Protein AF-A0A2W4PQ70-F1 (afdb_monomer)

Mean predicted aligned error: 4.64 Å

Foldseek 3Di:
DDPLLVVLLVQLVVVVVVCVVVVHDDNPVSNVSSCVSPVCNVVVVQVPDPVHDDQADDPDCRVVVVVVVVVVVD

Nearest PDB structures (foldseek):
  8vxu-assembly1_A  TM=5.038E-01  e=5.646E+00  Clostridia bacterium

Solvent-accessible surface area (backbone atoms only — not comparable to full-atom values): 4416 Å² total; per-residue (Å²): 126,56,72,57,40,52,53,11,50,50,53,15,49,53,46,40,53,52,36,47,75,69,74,44,91,72,67,66,65,21,52,51,50,17,39,72,64,19,76,60,38,65,61,54,54,60,74,69,42,90,88,62,83,88,86,76,78,65,96,65,63,38,70,59,52,52,51,52,52,54,66,75,76,106

Radius of gyration: 14.67 Å; Cα contacts (8 Å, |Δi|>4): 51; chains: 1; bounding box: 31×33×35 Å

Structure (mmCIF, N/CA/C/O backbone):
data_AF-A0A2W4PQ70-F1
#
_entry.id   AF-A0A2W4PQ70-F1
#
loop_
_atom_site.group_PDB
_atom_site.id
_atom_site.type_symbol
_atom_site.label_atom_id
_atom_site.label_alt_id
_atom_site.label_comp_id
_atom_site.label_asym_id
_atom_site.label_entity_id
_atom_site.label_seq_id
_atom_site.pdbx_PDB_ins_code
_atom_site.Cartn_x
_atom_site.Cartn_y
_atom_site.Cartn_z
_atom_site.occupancy
_atom_site.B_iso_or_equiv
_atom_site.auth_seq_id
_atom_site.auth_comp_id
_atom_site.auth_asym_id
_atom_site.auth_atom_id
_atom_site.pdbx_PDB_model_num
ATOM 1 N N . MET A 1 1 ? -11.435 -12.171 -4.137 1.00 81.75 1 MET A N 1
ATOM 2 C CA . MET A 1 1 ? -10.563 -11.686 -5.239 1.00 81.75 1 MET A CA 1
ATOM 3 C C . MET A 1 1 ? -10.732 -12.589 -6.449 1.00 81.75 1 MET A C 1
ATOM 5 O O . MET A 1 1 ? -10.943 -13.777 -6.254 1.00 81.75 1 MET A O 1
ATOM 9 N N . GLY A 1 2 ? -10.634 -12.051 -7.668 1.00 89.94 2 GLY A N 1
ATOM 10 C CA . GLY A 1 2 ? -10.596 -12.853 -8.900 1.00 89.94 2 GLY A CA 1
ATOM 11 C C . GLY A 1 2 ? -9.168 -13.072 -9.420 1.00 89.94 2 GLY A C 1
ATOM 12 O O . GLY A 1 2 ? -8.223 -12.466 -8.915 1.00 89.94 2 GLY A O 1
ATOM 13 N N . LEU A 1 3 ? -9.018 -13.882 -10.477 1.00 93.25 3 LEU A N 1
ATOM 14 C CA . LEU A 1 3 ? -7.724 -14.178 -11.120 1.00 93.25 3 LEU A CA 1
ATOM 15 C C . LEU A 1 3 ? -6.971 -12.908 -11.554 1.00 93.25 3 LEU A C 1
ATOM 17 O O . LEU A 1 3 ? -5.771 -12.787 -11.326 1.00 93.25 3 LEU A O 1
ATOM 21 N N . ARG A 1 4 ? -7.692 -11.922 -12.101 1.00 93.31 4 ARG A N 1
ATOM 22 C CA . ARG A 1 4 ? -7.133 -10.618 -12.495 1.00 93.31 4 ARG A CA 1
ATOM 23 C C . ARG A 1 4 ? -6.434 -9.893 -11.335 1.00 93.31 4 ARG A C 1
ATOM 25 O O . ARG A 1 4 ? -5.331 -9.384 -11.502 1.00 93.31 4 ARG A O 1
ATOM 32 N N . SER A 1 5 ? -7.030 -9.921 -10.141 1.00 94.00 5 SER A N 1
ATOM 33 C CA . SER A 1 5 ? -6.504 -9.237 -8.956 1.00 94.00 5 SER A CA 1
ATOM 34 C C . SER A 1 5 ? -5.272 -9.953 -8.403 1.00 94.00 5 SER A C 1
ATOM 36 O O . SER A 1 5 ? -4.366 -9.308 -7.882 1.00 94.00 5 SER A O 1
ATOM 38 N N . LEU A 1 6 ? -5.213 -11.283 -8.544 1.00 94.69 6 LEU A N 1
ATOM 39 C CA . LEU A 1 6 ? -4.028 -12.072 -8.207 1.00 94.69 6 LEU A CA 1
ATOM 40 C C . LEU A 1 6 ? -2.866 -11.747 -9.150 1.00 94.69 6 LEU A C 1
ATOM 42 O O . LEU A 1 6 ? -1.760 -11.487 -8.680 1.00 94.69 6 LEU A O 1
ATOM 46 N N . LEU A 1 7 ? -3.115 -11.694 -10.461 1.00 95.88 7 LEU A N 1
ATOM 47 C CA . LEU A 1 7 ? -2.102 -11.301 -11.445 1.00 95.88 7 LEU A CA 1
ATOM 48 C C . LEU A 1 7 ? -1.592 -9.880 -11.186 1.00 95.88 7 LEU A C 1
ATOM 50 O O . LEU A 1 7 ? -0.386 -9.648 -11.173 1.00 95.88 7 LEU A O 1
ATOM 54 N N . ALA A 1 8 ? -2.498 -8.946 -10.900 1.00 95.75 8 ALA A N 1
ATOM 55 C CA . ALA A 1 8 ? -2.154 -7.572 -10.566 1.00 95.75 8 ALA A CA 1
ATOM 56 C C . ALA A 1 8 ? -1.311 -7.463 -9.281 1.00 95.75 8 ALA A C 1
ATOM 58 O O . ALA A 1 8 ? -0.337 -6.706 -9.237 1.00 95.75 8 ALA A O 1
ATOM 59 N N . LEU A 1 9 ? -1.634 -8.257 -8.252 1.00 95.31 9 LEU A N 1
ATOM 60 C CA . LEU A 1 9 ? -0.853 -8.342 -7.016 1.00 95.31 9 LEU A CA 1
ATOM 61 C C . LEU A 1 9 ? 0.571 -8.842 -7.288 1.00 95.31 9 LEU A C 1
ATOM 63 O O . LEU A 1 9 ? 1.535 -8.246 -6.806 1.00 95.31 9 LEU A O 1
ATOM 67 N N . TRP A 1 10 ? 0.711 -9.922 -8.059 1.00 96.56 10 TRP A N 1
ATOM 68 C CA . TRP A 1 10 ? 2.017 -10.487 -8.401 1.00 96.56 10 TRP A CA 1
ATOM 69 C C . TRP A 1 10 ? 2.840 -9.548 -9.279 1.00 96.56 10 TRP A C 1
ATOM 71 O O . TRP A 1 10 ? 4.016 -9.339 -8.988 1.00 96.56 10 TRP A O 1
ATOM 81 N N . ALA A 1 11 ? 2.226 -8.902 -10.271 1.00 95.81 11 ALA A N 1
ATOM 82 C CA . ALA A 1 11 ? 2.883 -7.887 -11.090 1.00 95.81 11 ALA A CA 1
ATOM 83 C C . ALA A 1 11 ? 3.434 -6.739 -10.226 1.00 95.81 11 ALA A C 1
ATOM 85 O O . ALA A 1 11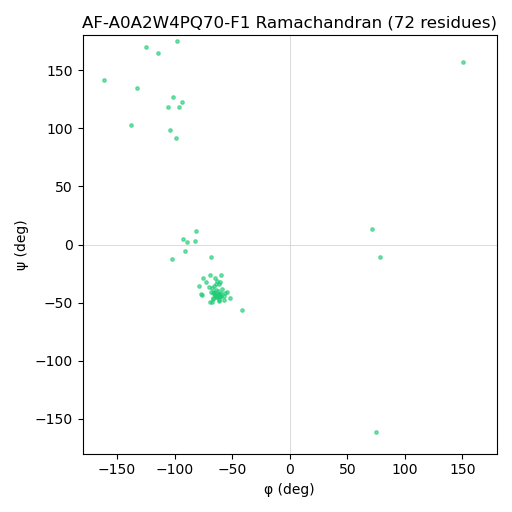 ? 4.608 -6.384 -10.335 1.00 95.81 11 ALA A O 1
ATOM 86 N N . GLY A 1 12 ? 2.627 -6.213 -9.296 1.00 95.19 12 GLY A N 1
ATOM 87 C CA . GLY A 1 12 ? 3.074 -5.197 -8.343 1.00 95.19 12 GLY A CA 1
ATOM 88 C C . GLY A 1 12 ? 4.232 -5.678 -7.460 1.00 95.19 12 GLY A C 1
ATOM 89 O O . GLY A 1 12 ? 5.216 -4.960 -7.290 1.00 95.19 12 GLY A O 1
ATOM 90 N N . LYS A 1 13 ? 4.163 -6.907 -6.932 1.00 95.06 13 LYS A N 1
ATOM 91 C CA . LYS A 1 13 ? 5.236 -7.493 -6.108 1.00 95.06 13 LYS A CA 1
ATOM 92 C C . LYS A 1 13 ? 6.544 -7.670 -6.879 1.00 95.06 13 LYS A C 1
ATOM 94 O O . LYS A 1 13 ? 7.592 -7.328 -6.341 1.00 95.06 13 LYS A O 1
ATOM 99 N N . LEU A 1 14 ? 6.498 -8.150 -8.122 1.00 95.81 14 LEU A N 1
ATOM 100 C CA . LEU A 1 14 ? 7.688 -8.294 -8.970 1.00 95.81 14 LEU A CA 1
ATOM 101 C C . LEU A 1 14 ? 8.360 -6.941 -9.211 1.00 95.81 14 LEU A C 1
ATOM 103 O O . LEU A 1 14 ? 9.571 -6.802 -9.042 1.00 95.81 14 LEU A O 1
ATOM 107 N N . VAL A 1 15 ? 7.558 -5.923 -9.516 1.00 94.81 15 VAL A N 1
ATOM 108 C CA . VAL A 1 15 ? 8.036 -4.551 -9.707 1.00 94.81 15 VAL A CA 1
ATOM 109 C C . VAL A 1 15 ? 8.628 -3.977 -8.418 1.00 94.81 15 VAL A C 1
ATOM 111 O O . VAL A 1 15 ? 9.655 -3.304 -8.463 1.00 94.81 15 VAL A O 1
ATOM 114 N N . LEU A 1 16 ? 8.029 -4.265 -7.259 1.00 94.62 16 LEU A N 1
ATOM 115 C CA . LEU A 1 16 ? 8.572 -3.868 -5.959 1.00 94.62 16 LEU A CA 1
ATOM 116 C C . LEU A 1 16 ? 9.925 -4.533 -5.681 1.00 94.62 16 LEU A C 1
ATOM 118 O O . LEU A 1 16 ? 10.852 -3.854 -5.242 1.00 94.62 16 LEU A O 1
ATOM 122 N N . SER A 1 17 ? 10.049 -5.834 -5.943 1.00 93.69 17 SER A N 1
ATOM 123 C CA . SER A 1 17 ? 11.304 -6.572 -5.773 1.00 93.69 17 SER A CA 1
ATOM 124 C C . SER A 1 17 ? 12.401 -6.029 -6.687 1.00 93.69 17 SER A C 1
ATOM 126 O O . SER A 1 17 ? 13.506 -5.769 -6.218 1.00 93.69 17 SER A O 1
ATOM 128 N N . ALA A 1 18 ? 12.084 -5.764 -7.957 1.00 93.81 18 ALA A N 1
ATOM 129 C CA . ALA A 1 18 ? 13.018 -5.159 -8.903 1.00 93.81 18 ALA A CA 1
ATOM 130 C C . ALA A 1 18 ? 13.438 -3.740 -8.478 1.00 93.81 18 ALA A C 1
ATOM 132 O O . ALA A 1 18 ? 14.621 -3.406 -8.510 1.00 93.81 18 ALA A O 1
ATOM 133 N N . ALA A 1 19 ? 12.493 -2.912 -8.019 1.00 92.5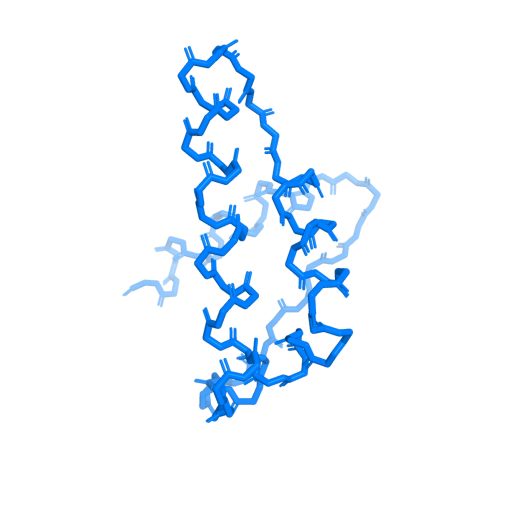6 19 ALA A N 1
ATOM 134 C CA . ALA A 1 19 ? 12.790 -1.566 -7.533 1.00 92.56 19 ALA A CA 1
ATOM 135 C C . ALA A 1 19 ? 13.726 -1.590 -6.314 1.00 92.56 19 ALA A C 1
ATOM 137 O O . ALA A 1 19 ? 14.680 -0.814 -6.261 1.00 92.56 19 ALA A O 1
ATOM 138 N N . ARG A 1 20 ? 13.495 -2.514 -5.373 1.00 92.19 20 ARG A N 1
ATOM 139 C CA . ARG A 1 20 ? 14.363 -2.710 -4.203 1.00 92.19 20 ARG A CA 1
ATOM 140 C C . ARG A 1 20 ? 15.755 -3.200 -4.593 1.00 92.19 20 ARG A C 1
ATOM 142 O O . ARG A 1 20 ? 16.729 -2.665 -4.077 1.00 92.19 20 ARG A O 1
ATOM 149 N N . ALA A 1 21 ? 15.853 -4.153 -5.522 1.00 92.69 21 ALA A N 1
ATOM 150 C CA . ALA A 1 21 ? 17.135 -4.625 -6.048 1.00 92.69 21 ALA A CA 1
ATOM 151 C C . ALA A 1 21 ? 17.931 -3.496 -6.730 1.00 92.69 21 ALA A C 1
ATOM 153 O O . ALA A 1 21 ? 19.150 -3.449 -6.630 1.00 92.69 21 ALA A O 1
ATOM 154 N N . ALA A 1 22 ? 17.238 -2.537 -7.349 1.00 91.38 22 ALA A N 1
ATOM 155 C CA . ALA A 1 22 ? 17.827 -1.332 -7.928 1.00 91.38 22 ALA A CA 1
ATOM 156 C C . ALA A 1 22 ? 18.100 -0.202 -6.905 1.00 91.38 22 ALA A C 1
ATOM 158 O O . ALA A 1 22 ? 18.329 0.938 -7.308 1.00 91.38 22 ALA A O 1
ATOM 159 N N . GLY A 1 23 ? 18.013 -0.468 -5.596 1.00 89.94 23 GLY A N 1
ATOM 160 C CA . GLY A 1 23 ? 18.273 0.516 -4.537 1.00 89.94 23 GLY A CA 1
ATOM 161 C C . GLY A 1 23 ? 17.208 1.609 -4.394 1.00 89.94 23 GLY A C 1
ATOM 162 O O . GLY A 1 23 ? 17.436 2.612 -3.719 1.00 89.94 23 GLY A O 1
ATOM 163 N N . ARG A 1 24 ? 16.032 1.456 -5.017 1.00 86.94 24 ARG A N 1
ATOM 164 C CA . ARG A 1 24 ? 14.946 2.442 -4.951 1.00 86.94 24 ARG A CA 1
ATOM 165 C C . ARG A 1 24 ? 13.962 2.104 -3.833 1.00 86.94 24 ARG A C 1
ATOM 167 O O . ARG A 1 24 ? 13.318 1.056 -3.842 1.00 86.94 24 ARG A O 1
ATOM 174 N N . ALA A 1 25 ? 13.776 3.043 -2.907 1.00 71.81 25 ALA A N 1
ATOM 175 C CA . ALA A 1 25 ? 12.783 2.957 -1.841 1.00 71.81 25 ALA A CA 1
ATOM 176 C C . ALA A 1 25 ? 11.524 3.761 -2.215 1.00 71.81 25 ALA A C 1
ATOM 178 O O . ALA A 1 25 ? 11.433 4.958 -1.960 1.00 71.81 25 ALA A O 1
ATOM 179 N N . GLY A 1 26 ? 10.544 3.112 -2.850 1.00 78.06 26 GLY A N 1
ATOM 180 C CA . GLY A 1 26 ? 9.274 3.751 -3.200 1.00 78.06 26 GLY A CA 1
ATOM 181 C C . GLY A 1 26 ? 8.165 2.744 -3.497 1.00 78.06 26 GLY A C 1
ATOM 182 O O . GLY A 1 26 ? 8.402 1.705 -4.107 1.00 78.06 26 GLY A O 1
ATOM 183 N N . SER A 1 27 ? 6.941 3.053 -3.069 1.00 80.75 27 SER A N 1
ATOM 184 C CA . SER A 1 27 ? 5.762 2.185 -3.229 1.00 80.75 27 SER A CA 1
ATOM 185 C C . SER A 1 27 ? 4.827 2.611 -4.368 1.00 80.75 27 SER A C 1
ATOM 187 O O . SER A 1 27 ? 3.971 1.830 -4.788 1.00 80.75 27 SER A O 1
ATOM 189 N N . SER A 1 28 ? 5.005 3.815 -4.919 1.00 88.50 28 SER A N 1
ATOM 190 C CA . SER A 1 28 ? 4.110 4.375 -5.940 1.00 88.50 28 SER A CA 1
ATOM 191 C C . SER A 1 28 ? 4.140 3.604 -7.263 1.00 88.50 28 SER A C 1
ATOM 193 O O . SER A 1 28 ? 3.091 3.369 -7.859 1.00 88.50 28 SER A O 1
ATOM 195 N N . LEU A 1 29 ? 5.328 3.192 -7.721 1.00 91.12 29 LEU A N 1
ATOM 196 C CA . LEU A 1 29 ? 5.518 2.498 -9.000 1.00 91.12 29 LEU A CA 1
ATOM 197 C C . LEU A 1 29 ? 4.928 1.070 -8.991 1.00 91.12 29 LEU A C 1
ATOM 199 O O . LEU A 1 29 ? 4.103 0.785 -9.861 1.00 91.12 29 LEU A O 1
ATOM 203 N N . PRO A 1 30 ? 5.214 0.214 -7.988 1.00 92.12 30 PRO A N 1
ATOM 204 C CA . PRO A 1 30 ? 4.521 -1.066 -7.813 1.00 92.12 30 PRO A CA 1
ATOM 205 C C . PRO A 1 30 ? 2.993 -0.940 -7.792 1.00 92.12 30 PRO A C 1
ATOM 207 O O . PRO A 1 30 ? 2.293 -1.680 -8.483 1.00 92.12 30 PRO A O 1
ATOM 210 N N . GLY A 1 31 ? 2.470 0.038 -7.042 1.00 92.88 31 GLY A N 1
ATOM 211 C CA . GLY A 1 31 ? 1.030 0.281 -6.943 1.00 92.88 31 GLY A CA 1
ATOM 212 C C . GLY A 1 31 ? 0.407 0.753 -8.257 1.00 92.88 31 GLY A C 1
ATOM 213 O O . GLY A 1 31 ? -0.717 0.370 -8.579 1.00 92.88 31 GLY A O 1
ATOM 214 N N . ARG A 1 32 ? 1.134 1.551 -9.051 1.00 94.94 32 ARG A N 1
ATOM 215 C CA . ARG A 1 32 ? 0.695 1.960 -10.391 1.00 94.94 32 ARG A C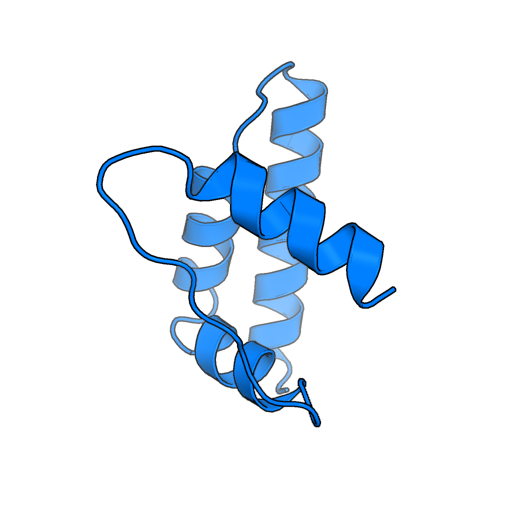A 1
ATOM 216 C C . ARG A 1 32 ? 0.604 0.763 -11.335 1.00 94.94 32 ARG A C 1
ATOM 218 O O . ARG A 1 32 ? -0.395 0.657 -12.034 1.00 94.94 32 ARG A O 1
ATOM 225 N N . VAL A 1 33 ? 1.587 -0.139 -11.327 1.00 95.44 33 VAL A N 1
ATOM 226 C CA . VAL A 1 33 ? 1.556 -1.346 -12.173 1.00 95.44 33 VAL A CA 1
ATOM 227 C C . VAL A 1 33 ? 0.403 -2.267 -11.783 1.00 95.44 33 VAL A C 1
ATOM 229 O O . VAL A 1 33 ? -0.347 -2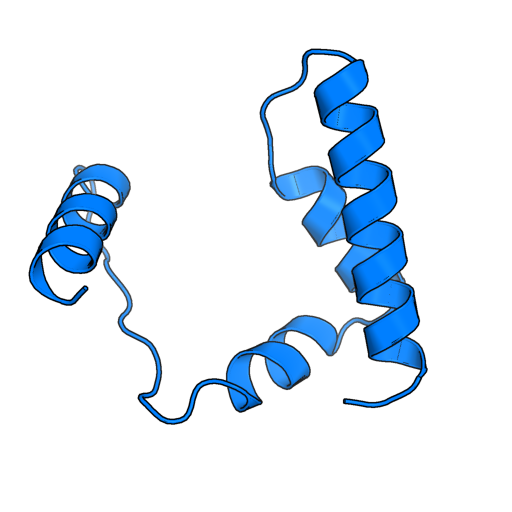.690 -12.655 1.00 95.44 33 VAL A O 1
ATOM 232 N N . ALA A 1 34 ? 0.187 -2.504 -10.488 1.00 95.56 34 ALA A N 1
ATOM 233 C CA . ALA A 1 34 ? -0.954 -3.297 -10.030 1.00 95.56 34 ALA A CA 1
ATOM 234 C C . ALA A 1 34 ? -2.299 -2.713 -10.512 1.00 95.56 34 ALA A C 1
ATOM 236 O O . ALA A 1 34 ? -3.135 -3.447 -11.028 1.00 95.56 34 ALA A O 1
ATOM 237 N N . ARG A 1 35 ? -2.487 -1.387 -10.428 1.00 95.62 35 ARG A N 1
ATOM 238 C CA . ARG A 1 35 ? -3.710 -0.720 -10.915 1.00 95.62 35 ARG A CA 1
ATOM 239 C C . ARG A 1 35 ? -3.871 -0.727 -12.436 1.00 95.62 35 ARG A C 1
ATOM 241 O O . ARG A 1 35 ? -4.997 -0.637 -12.908 1.00 95.62 35 ARG A O 1
ATOM 248 N N . LEU A 1 36 ? -2.777 -0.806 -13.195 1.00 95.62 36 LEU A N 1
ATOM 249 C CA . LEU A 1 36 ? -2.840 -0.952 -14.654 1.00 95.62 36 LEU A CA 1
ATOM 250 C C . LEU A 1 36 ? -3.350 -2.341 -15.057 1.00 95.62 36 LEU A C 1
ATOM 252 O O . LEU A 1 36 ? -4.083 -2.449 -16.032 1.00 95.62 36 LEU A O 1
ATOM 256 N N . VAL A 1 37 ? -2.982 -3.385 -14.307 1.00 95.75 37 VAL A N 1
ATOM 257 C CA . VAL A 1 37 ? -3.442 -4.762 -14.560 1.00 95.75 37 VAL A CA 1
ATOM 258 C C . VAL A 1 37 ? -4.877 -4.971 -14.073 1.00 95.75 37 VAL A C 1
ATOM 260 O O . VAL A 1 37 ? -5.681 -5.593 -14.761 1.00 95.75 37 VAL A O 1
ATOM 263 N N . ASP A 1 38 ? -5.213 -4.450 -12.892 1.00 96.38 38 ASP A N 1
ATOM 264 C CA . ASP A 1 38 ? -6.571 -4.484 -12.350 1.00 96.38 38 ASP A CA 1
ATOM 265 C C . ASP A 1 38 ? -6.925 -3.134 -11.697 1.00 96.38 38 ASP A C 1
ATOM 267 O O . ASP A 1 38 ? -6.509 -2.867 -10.563 1.00 96.38 38 ASP A O 1
ATOM 271 N N . PRO A 1 39 ? -7.725 -2.281 -12.367 1.00 94.31 39 PRO A N 1
ATOM 272 C CA . PRO A 1 39 ? -8.170 -1.000 -11.815 1.00 94.31 39 PRO A CA 1
ATOM 273 C C . PRO A 1 39 ? -8.964 -1.142 -10.509 1.00 94.31 39 PRO A C 1
ATOM 275 O O . PRO A 1 39 ? -8.955 -0.232 -9.680 1.00 94.31 39 PRO A O 1
ATOM 278 N N . GLY A 1 40 ? -9.621 -2.291 -10.302 1.00 94.62 40 GLY A N 1
ATOM 279 C CA . GLY A 1 40 ? -10.428 -2.595 -9.120 1.00 94.62 40 GLY A CA 1
ATOM 280 C C . GLY A 1 40 ? -9.649 -3.232 -7.967 1.00 94.62 40 GLY A C 1
ATOM 281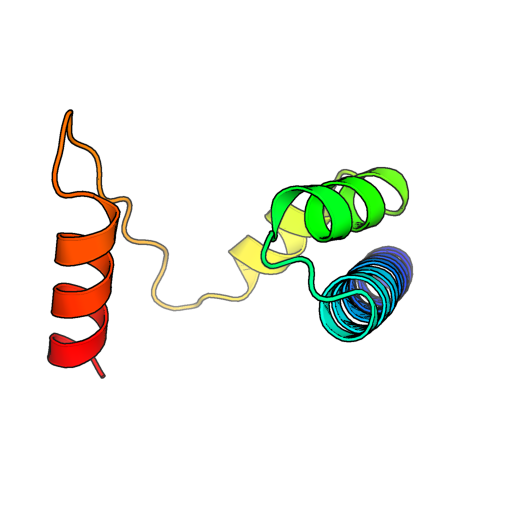 O O . GLY A 1 40 ? -10.249 -3.557 -6.939 1.00 94.62 40 GLY A O 1
ATOM 282 N N . ILE A 1 41 ? -8.327 -3.412 -8.096 1.00 95.06 41 ILE A N 1
ATOM 283 C CA . ILE A 1 41 ? -7.534 -4.162 -7.112 1.00 95.06 41 ILE A CA 1
ATOM 284 C C . ILE A 1 41 ? -7.616 -3.561 -5.707 1.00 95.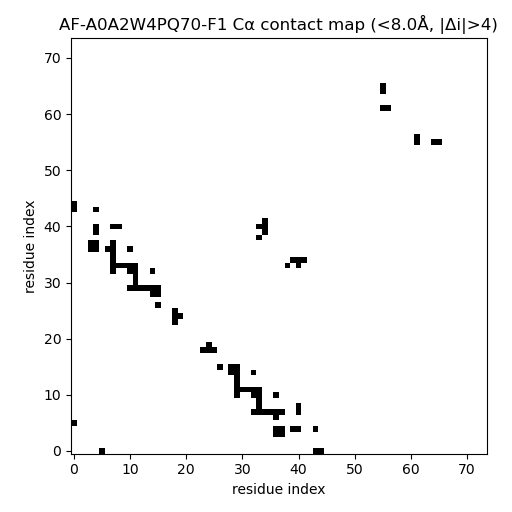06 41 ILE A C 1
ATOM 286 O O . ILE A 1 41 ? -7.696 -4.298 -4.729 1.00 95.06 41 ILE A O 1
ATOM 290 N N . LEU A 1 42 ? -7.641 -2.229 -5.589 1.00 92.31 42 LEU A N 1
ATOM 291 C CA . LEU A 1 42 ? -7.715 -1.566 -4.286 1.00 92.31 42 LEU A CA 1
ATOM 292 C C . LEU A 1 42 ? -9.039 -1.854 -3.583 1.00 92.31 42 LEU A C 1
ATOM 294 O O . LEU A 1 42 ? -9.029 -2.136 -2.392 1.00 92.31 42 LEU A O 1
ATOM 298 N N . THR A 1 43 ? -10.154 -1.859 -4.312 1.00 92.06 43 THR A N 1
ATOM 299 C CA . THR A 1 43 ? -11.467 -2.223 -3.765 1.00 92.06 43 THR A CA 1
ATOM 300 C C . THR A 1 43 ? -11.485 -3.685 -3.326 1.00 92.06 43 THR A C 1
ATOM 302 O O . THR A 1 43 ? -11.935 -3.998 -2.226 1.00 92.06 43 THR A O 1
ATOM 305 N N . ALA A 1 44 ? -10.930 -4.584 -4.144 1.00 92.38 44 ALA A N 1
ATOM 306 C CA . ALA A 1 44 ? -10.844 -6.007 -3.820 1.00 92.38 44 ALA A CA 1
ATOM 307 C C . ALA A 1 44 ? -9.958 -6.292 -2.593 1.00 92.38 44 ALA A C 1
ATOM 309 O O . ALA A 1 44 ? -10.231 -7.231 -1.845 1.00 92.38 44 ALA A O 1
ATOM 310 N N . LEU A 1 45 ? -8.895 -5.510 -2.393 1.00 91.25 45 LEU A N 1
ATOM 311 C CA . LEU A 1 45 ? -8.030 -5.585 -1.214 1.00 91.25 45 LEU A CA 1
ATOM 312 C C . LEU A 1 45 ? -8.690 -4.947 0.013 1.00 91.25 45 LEU A C 1
ATOM 314 O O . LEU A 1 45 ? -8.658 -5.533 1.087 1.00 91.25 45 LEU A O 1
ATOM 318 N N . ALA A 1 46 ? -9.331 -3.788 -0.139 1.00 90.19 46 ALA A N 1
ATOM 319 C CA . ALA A 1 46 ? -9.998 -3.091 0.958 1.00 90.19 46 ALA A CA 1
ATOM 320 C C . ALA A 1 46 ? -11.157 -3.904 1.555 1.00 90.19 46 ALA A C 1
ATOM 322 O O . ALA A 1 46 ? -11.399 -3.827 2.757 1.00 90.19 46 ALA A O 1
ATOM 323 N N . ALA A 1 47 ? -11.836 -4.713 0.738 1.00 89.94 47 ALA A N 1
ATOM 324 C CA . ALA A 1 47 ? -12.894 -5.616 1.183 1.00 89.94 47 ALA A CA 1
ATOM 325 C C . ALA A 1 47 ? -12.396 -6.783 2.065 1.00 89.94 47 ALA A C 1
ATOM 327 O O . ALA A 1 47 ? -13.214 -7.489 2.645 1.00 89.94 47 ALA A O 1
ATOM 328 N N . GLN A 1 48 ? -11.081 -7.013 2.166 1.00 89.25 48 GLN A N 1
ATOM 329 C CA . GLN A 1 48 ? -10.504 -8.123 2.938 1.00 89.25 48 GLN A CA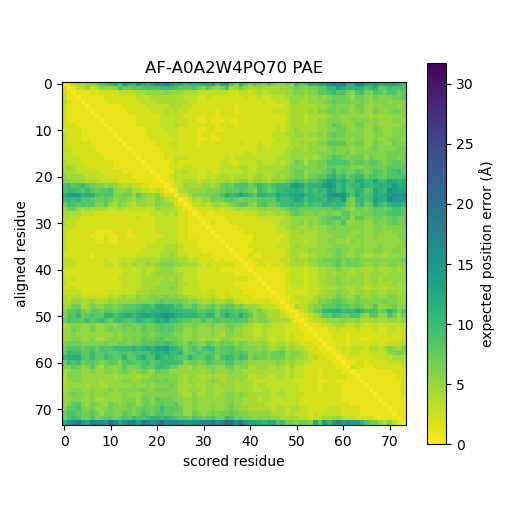 1
ATOM 330 C C . GLN A 1 48 ? -10.144 -7.760 4.378 1.00 89.25 48 GLN A C 1
ATOM 332 O O . GLN A 1 48 ? -9.566 -8.596 5.064 1.00 89.25 48 GLN A O 1
ATOM 337 N N . THR A 1 49 ? -10.460 -6.551 4.845 1.00 85.62 49 THR A N 1
ATOM 338 C CA . THR A 1 49 ? -10.131 -6.109 6.205 1.00 85.62 49 THR A CA 1
ATOM 339 C C . THR A 1 49 ? -11.387 -6.147 7.084 1.00 85.62 49 THR A C 1
ATOM 341 O O . THR A 1 49 ? -12.178 -5.204 7.029 1.00 85.62 49 THR A O 1
ATOM 344 N N . PRO A 1 50 ? -11.605 -7.196 7.908 1.00 80.81 50 PRO A N 1
ATOM 345 C CA . PRO A 1 50 ? -12.846 -7.347 8.678 1.00 80.81 50 PRO A CA 1
ATOM 346 C C . PRO A 1 50 ? -13.039 -6.248 9.731 1.00 80.81 50 PRO A C 1
ATOM 348 O O . PRO A 1 50 ? -14.168 -5.891 10.044 1.00 80.81 50 PRO A O 1
ATOM 351 N N . GLY A 1 51 ? -11.938 -5.690 10.250 1.00 82.50 51 GLY A N 1
ATOM 352 C CA . GLY A 1 51 ? -11.941 -4.600 11.233 1.00 82.50 51 GLY A CA 1
ATOM 353 C C . GLY A 1 51 ? -12.108 -3.195 10.642 1.00 82.50 51 GLY A C 1
ATOM 354 O O . GLY A 1 51 ? -12.037 -2.216 11.379 1.00 82.50 51 GLY A O 1
ATOM 355 N N . GLY A 1 52 ? -12.305 -3.074 9.325 1.00 85.94 52 GL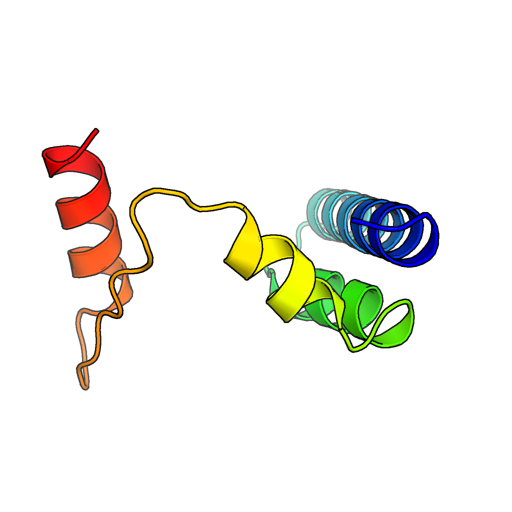Y A N 1
ATOM 356 C CA . GLY A 1 52 ? -12.383 -1.783 8.644 1.00 85.94 52 GLY A CA 1
ATOM 357 C C . GLY A 1 52 ? -11.024 -1.094 8.484 1.00 85.94 52 GLY A C 1
ATOM 358 O O . GLY A 1 52 ? -9.970 -1.727 8.539 1.00 85.94 52 GLY A O 1
ATOM 359 N N . HIS A 1 53 ? -11.053 0.216 8.230 1.00 89.06 53 HIS A N 1
ATOM 360 C CA . HIS A 1 53 ? -9.867 1.021 7.926 1.00 89.06 53 HIS A CA 1
ATOM 361 C C . HIS A 1 53 ? -9.863 2.302 8.762 1.00 89.06 53 HIS A C 1
ATOM 363 O O . HIS A 1 53 ? -10.874 2.998 8.824 1.00 89.06 53 HIS A O 1
ATOM 369 N N . ALA A 1 54 ? -8.716 2.649 9.349 1.00 91.62 54 ALA A N 1
ATOM 370 C CA . ALA A 1 54 ? -8.499 3.937 10.006 1.00 91.62 54 ALA A CA 1
ATOM 371 C C . ALA A 1 54 ? -7.696 4.869 9.087 1.00 91.62 54 ALA A C 1
ATOM 373 O O . ALA A 1 54 ? -6.616 4.508 8.613 1.00 91.62 54 ALA A O 1
ATOM 374 N N . VAL A 1 55 ? -8.209 6.076 8.838 1.00 93.06 55 VAL A N 1
ATOM 375 C CA . VAL A 1 55 ? -7.549 7.079 7.988 1.00 93.06 55 VAL A CA 1
ATOM 376 C C . VAL A 1 55 ? -6.968 8.186 8.861 1.00 93.06 55 VAL A C 1
ATOM 378 O O . VAL A 1 55 ? -7.700 8.901 9.539 1.00 93.06 55 VAL A O 1
ATOM 381 N N . ILE A 1 56 ? -5.644 8.349 8.818 1.00 94.81 56 ILE A N 1
ATOM 382 C CA . ILE A 1 56 ? -4.932 9.417 9.526 1.00 94.81 56 ILE A CA 1
ATOM 383 C C . ILE A 1 56 ? -4.694 10.581 8.560 1.00 94.81 56 ILE A C 1
ATOM 385 O O . ILE A 1 56 ? -3.987 10.439 7.560 1.00 94.81 56 ILE A O 1
ATOM 389 N N . THR A 1 57 ? -5.260 11.743 8.881 1.00 94.88 57 THR A N 1
ATOM 390 C CA . THR A 1 57 ? -5.079 13.000 8.141 1.00 94.88 57 THR A CA 1
ATOM 391 C C . THR A 1 57 ? -4.350 14.044 8.993 1.00 94.88 57 THR A C 1
ATOM 393 O O . THR A 1 57 ? -4.198 13.878 10.200 1.00 94.88 57 THR A O 1
ATOM 396 N N . GLY A 1 58 ? -3.850 15.104 8.361 1.00 92.00 58 GLY A N 1
ATOM 397 C CA . GLY A 1 58 ? -3.115 16.188 9.014 1.00 92.00 58 GLY A CA 1
ATOM 398 C C . GLY A 1 58 ? -2.092 16.833 8.083 1.00 92.00 58 GLY A C 1
ATOM 399 O O . GLY A 1 58 ? -1.632 16.217 7.118 1.00 92.00 58 GLY A O 1
ATOM 400 N N . THR A 1 59 ? -1.709 18.080 8.354 1.00 93.62 59 THR A N 1
ATOM 401 C CA . THR A 1 59 ? -0.683 18.794 7.573 1.00 93.62 59 THR A CA 1
ATOM 402 C C . THR A 1 59 ? 0.688 18.139 7.755 1.00 93.62 59 THR A C 1
ATOM 404 O O . THR A 1 59 ? 1.322 17.759 6.771 1.00 93.62 59 THR A O 1
ATOM 407 N N . ASN A 1 60 ? 1.064 17.833 8.998 1.00 95.06 60 ASN A N 1
ATOM 408 C CA . ASN A 1 60 ? 2.297 17.139 9.378 1.00 95.06 60 ASN A CA 1
ATOM 409 C C . ASN A 1 60 ? 2.004 15.891 10.229 1.00 95.06 60 ASN A C 1
ATOM 411 O O . ASN A 1 60 ? 0.869 15.648 10.623 1.00 95.06 60 ASN A O 1
ATOM 415 N N . GLY A 1 61 ? 3.013 15.052 10.471 1.00 92.88 61 GLY A N 1
ATOM 416 C CA . GLY A 1 61 ? 2.919 13.949 11.441 1.00 92.88 61 GLY A CA 1
ATOM 417 C C . GLY A 1 61 ? 2.168 12.682 11.001 1.00 92.88 61 GLY A C 1
ATOM 418 O O . GLY A 1 61 ? 2.322 11.661 11.659 1.00 92.88 61 GLY A O 1
ATOM 419 N N . LYS A 1 62 ? 1.449 12.686 9.867 1.00 96.06 62 LYS A N 1
ATOM 420 C CA . LYS A 1 62 ? 0.655 11.544 9.346 1.00 96.06 62 LYS A CA 1
ATOM 421 C C . LYS A 1 62 ? 1.348 10.179 9.474 1.00 96.06 62 LYS A C 1
ATOM 423 O O . LYS A 1 62 ? 0.816 9.262 10.091 1.00 96.06 62 LYS A O 1
ATOM 428 N N . THR A 1 63 ? 2.550 10.048 8.909 1.00 92.12 63 THR A N 1
ATOM 429 C CA . THR A 1 63 ? 3.301 8.782 8.896 1.00 92.12 63 THR A CA 1
ATOM 430 C C . THR A 1 63 ? 3.760 8.367 10.292 1.00 92.12 63 THR A C 1
ATOM 432 O O . THR A 1 63 ? 3.756 7.180 10.608 1.00 92.12 63 THR A O 1
ATOM 435 N N . THR A 1 64 ? 4.156 9.328 11.128 1.00 95.38 64 THR A N 1
ATOM 436 C CA . THR A 1 64 ? 4.611 9.070 12.499 1.00 95.38 64 THR A CA 1
ATOM 437 C C . THR A 1 64 ? 3.451 8.581 13.358 1.00 95.38 64 THR A C 1
ATOM 439 O O . THR A 1 64 ? 3.555 7.520 13.966 1.00 95.38 64 THR A O 1
ATOM 442 N N . THR A 1 65 ? 2.317 9.285 13.329 1.00 96.69 65 THR A N 1
ATOM 443 C CA . THR A 1 65 ? 1.104 8.906 14.063 1.00 96.69 65 THR A CA 1
ATOM 444 C C . THR A 1 65 ? 0.565 7.554 13.600 1.00 96.69 65 THR A C 1
ATOM 446 O O . THR A 1 65 ? 0.240 6.719 14.437 1.00 96.69 65 THR A O 1
ATOM 449 N N . ALA A 1 66 ? 0.538 7.289 12.288 1.00 95.31 66 ALA A N 1
ATOM 450 C CA . ALA A 1 66 ? 0.110 5.993 11.758 1.00 95.31 66 ALA A CA 1
ATOM 451 C C . ALA A 1 66 ? 0.984 4.834 12.272 1.00 95.31 66 ALA A C 1
ATOM 453 O O . ALA A 1 66 ? 0.458 3.789 12.645 1.00 95.31 66 ALA A O 1
ATOM 454 N N . LYS A 1 67 ? 2.311 5.024 12.341 1.00 95.19 67 LYS A N 1
ATOM 455 C CA . LYS A 1 67 ? 3.236 4.020 12.893 1.00 95.19 67 LYS A CA 1
ATOM 456 C C . LYS A 1 67 ? 3.062 3.823 14.399 1.00 95.19 67 LYS A C 1
ATOM 458 O O . LYS A 1 67 ? 3.096 2.686 14.852 1.00 95.19 67 LYS A O 1
ATOM 463 N N . MET A 1 68 ? 2.869 4.903 15.160 1.00 97.19 68 MET A N 1
ATOM 464 C CA . MET A 1 68 ? 2.606 4.825 16.603 1.00 97.19 68 MET A CA 1
ATOM 465 C C . MET A 1 68 ? 1.313 4.058 16.886 1.00 97.19 68 MET A C 1
ATOM 467 O O . MET A 1 68 ? 1.323 3.126 17.681 1.00 97.19 68 MET A O 1
ATOM 471 N N . LEU A 1 69 ? 0.224 4.396 16.186 1.00 96.00 69 LEU A N 1
ATOM 472 C CA . LEU A 1 69 ? -1.061 3.717 16.339 1.00 96.00 69 LEU A CA 1
ATOM 473 C C . LEU A 1 69 ? -0.961 2.230 15.977 1.00 96.00 69 LEU A C 1
ATOM 475 O O . LEU A 1 69 ? -1.473 1.395 16.712 1.00 96.00 69 LEU A O 1
ATOM 479 N N . ALA A 1 70 ? -0.253 1.892 14.894 1.00 94.12 70 ALA A N 1
ATOM 480 C CA . ALA A 1 70 ? -0.013 0.501 14.515 1.00 94.12 70 ALA A CA 1
ATOM 481 C C . ALA A 1 70 ? 0.768 -0.283 15.583 1.00 94.12 70 ALA A C 1
ATOM 483 O O . ALA A 1 70 ? 0.512 -1.466 15.746 1.00 94.12 70 ALA A O 1
ATOM 484 N N . GLY A 1 71 ? 1.691 0.356 16.311 1.00 96.12 71 GLY A N 1
ATOM 485 C CA . GLY A 1 71 ? 2.405 -0.275 17.425 1.00 96.12 71 GLY A CA 1
ATOM 486 C C . GLY A 1 71 ? 1.568 -0.429 18.699 1.00 96.12 71 GLY A C 1
ATOM 487 O O . GLY A 1 71 ? 1.809 -1.354 19.460 1.00 96.12 71 GLY A O 1
ATOM 488 N N . ILE A 1 72 ? 0.594 0.459 18.930 1.00 96.69 72 ILE A N 1
ATOM 489 C CA . ILE A 1 72 ? -0.314 0.407 20.091 1.00 96.69 72 ILE A CA 1
ATOM 490 C C . ILE A 1 72 ? -1.427 -0.632 19.893 1.00 96.69 72 ILE A C 1
ATOM 492 O O . ILE A 1 72 ? -1.864 -1.246 20.859 1.00 96.69 72 ILE A O 1
ATOM 496 N N . LEU A 1 73 ? -1.914 -0.789 18.657 1.00 90.81 73 LEU A N 1
ATOM 497 C CA . LEU A 1 73 ? -3.012 -1.699 18.307 1.00 90.81 73 LEU A CA 1
ATOM 498 C C . LEU A 1 73 ? -2.552 -3.114 17.907 1.00 90.81 73 LEU A C 1
ATOM 500 O O . LEU A 1 73 ? -3.414 -3.947 17.626 1.00 90.81 73 LEU A O 1
ATOM 504 N N . ALA A 1 74 ? -1.240 -3.350 17.798 1.00 80.00 74 ALA A N 1
ATOM 505 C CA . ALA A 1 74 ? -0.661 -4.663 17.495 1.00 80.00 74 ALA A CA 1
ATOM 506 C C . ALA A 1 74 ? -0.822 -5.631 18.672 1.00 80.00 74 ALA A C 1
ATOM 508 O O . ALA A 1 74 ? -1.090 -6.820 18.390 1.00 80.00 74 ALA A O 1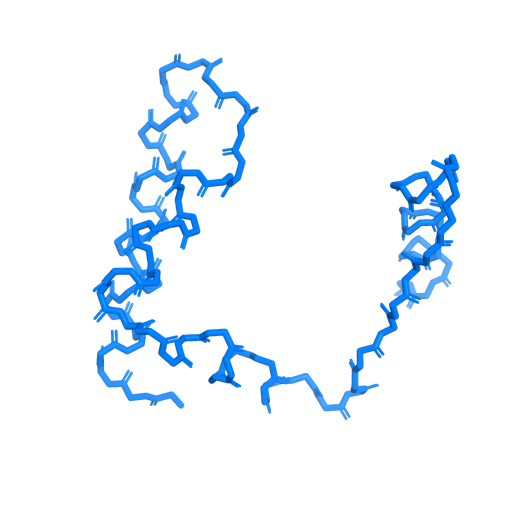
#

Sequence (74 aa):
MGLRSLLALWAGKLVLSAARAAGRAGSSLPGRVARLVDPGILTALAAQTPGGHAVITGTNGKTTTAKMLAGILA

pLDDT: mean 92.09, std 4.92, range [71.81, 97.19]

Secondary structure (DSSP, 8-state):
--HHHHHHHHHHHHHHHHHHHTT---SHHHHHHHHHH-TTHHHHHHTT-TT-------SS-HHHHHHHHHHH--